Protein AF-A0A9P7BZF4-F1 (afdb_monomer_lite)

Sequence (108 aa):
MRNRSVRALLNRDRRASDAAWTFPPGDARHADDAALRQLQDVRTLHLRSSTPIARSPAQPAQLLEVPVQVRAVTANGTFHFSGWYRVQPSSDGRAWQIQSAHLQPTLD

Secondary structure (DSSP, 8-state):
---HHHHHHHTT-HHHHHTTBSS--SSGGGSTTHHHHT--SEEEEEEEE---EE-SSSSS-S-EEEEEEEEEEETTEEEEEEEEEEEEE-TTSSSEEEEEEEEEEE--

Radius of gyration: 13.88 Å; chains: 1; bounding box: 29×30×38 Å

Structure (mmCIF, N/CA/C/O backbone):
data_AF-A0A9P7BZF4-F1
#
_entry.id   AF-A0A9P7BZF4-F1
#
loop_
_atom_site.group_PDB
_atom_site.id
_atom_site.type_symbol
_atom_site.label_atom_id
_atom_site.label_alt_id
_atom_site.label_comp_id
_atom_site.label_asym_id
_atom_site.label_entity_id
_atom_site.label_seq_id
_atom_site.pdbx_PDB_ins_code
_atom_site.Cartn_x
_atom_site.Cartn_y
_atom_site.Cartn_z
_atom_site.occupancy
_atom_site.B_iso_or_equiv
_atom_site.auth_seq_id
_atom_site.aut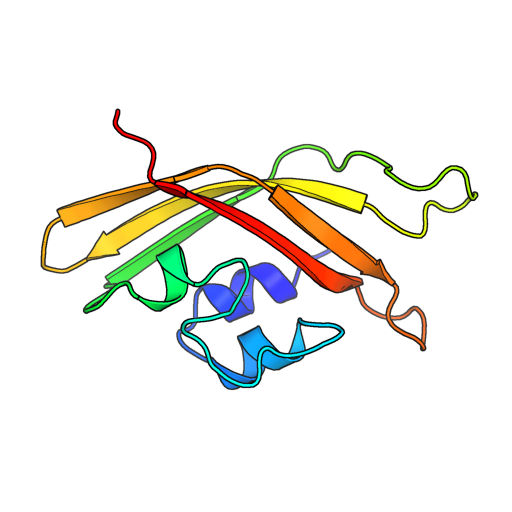h_comp_id
_atom_site.auth_asym_id
_atom_site.auth_atom_id
_atom_site.pdbx_PDB_model_num
ATOM 1 N N . MET A 1 1 ? -4.366 -5.407 -17.061 1.00 36.94 1 MET A N 1
ATOM 2 C CA . MET A 1 1 ? -3.614 -6.287 -16.136 1.00 36.94 1 MET A CA 1
ATOM 3 C C . MET A 1 1 ? -4.259 -6.221 -14.760 1.00 36.94 1 MET A C 1
ATOM 5 O O . MET A 1 1 ? -4.467 -5.132 -14.243 1.00 36.94 1 MET A O 1
ATOM 9 N N . ARG A 1 2 ? -4.693 -7.361 -14.215 1.00 36.22 2 ARG A N 1
ATOM 10 C CA . ARG A 1 2 ? -5.518 -7.432 -12.999 1.00 36.22 2 ARG A CA 1
ATOM 11 C C . ARG A 1 2 ? -4.584 -7.401 -11.781 1.00 36.22 2 ARG A C 1
ATOM 13 O O . ARG A 1 2 ? -3.907 -8.380 -11.495 1.00 36.22 2 ARG A O 1
ATOM 20 N N . ASN A 1 3 ? -4.506 -6.243 -11.133 1.00 42.38 3 ASN A N 1
ATOM 21 C CA . ASN A 1 3 ? -3.600 -5.918 -10.030 1.00 42.38 3 ASN A CA 1
ATOM 22 C C . ASN A 1 3 ? -3.941 -6.770 -8.779 1.00 42.38 3 ASN A C 1
ATOM 24 O O . ASN A 1 3 ? -4.813 -6.410 -7.989 1.00 42.38 3 ASN A O 1
ATOM 28 N N . ARG A 1 4 ? -3.349 -7.970 -8.650 1.00 51.09 4 ARG A N 1
ATOM 29 C CA . ARG A 1 4 ? -3.684 -8.954 -7.594 1.00 51.09 4 ARG A CA 1
ATOM 30 C C . ARG A 1 4 ? -3.130 -8.553 -6.219 1.00 51.09 4 ARG A C 1
ATOM 32 O O . ARG A 1 4 ? -3.730 -8.902 -5.207 1.00 51.09 4 ARG A O 1
ATOM 39 N N . SER A 1 5 ? -2.051 -7.775 -6.193 1.00 50.66 5 SER A N 1
ATOM 40 C CA . SER A 1 5 ? -1.293 -7.420 -4.986 1.00 50.66 5 SER A CA 1
ATOM 41 C C . SER A 1 5 ? -2.060 -6.474 -4.054 1.00 50.66 5 SER A C 1
ATOM 43 O O . SER A 1 5 ? -2.073 -6.663 -2.843 1.00 50.66 5 SER A O 1
ATOM 45 N N . VAL A 1 6 ? -2.814 -5.522 -4.613 1.00 48.94 6 VAL A N 1
ATOM 46 C CA . VAL A 1 6 ? -3.635 -4.576 -3.833 1.00 48.94 6 VAL A CA 1
ATOM 47 C C . VAL A 1 6 ? -4.810 -5.271 -3.132 1.00 48.94 6 VAL A C 1
ATOM 49 O O . VAL A 1 6 ? -5.167 -4.900 -2.020 1.00 48.94 6 VAL A O 1
ATOM 52 N N . ARG A 1 7 ? -5.407 -6.314 -3.732 1.00 42.22 7 ARG A N 1
ATOM 53 C CA . ARG A 1 7 ? -6.493 -7.078 -3.080 1.00 42.22 7 ARG A CA 1
ATOM 54 C C . ARG A 1 7 ? -5.997 -7.962 -1.933 1.00 42.22 7 ARG A C 1
ATOM 56 O O . ARG A 1 7 ? -6.790 -8.259 -1.049 1.00 42.22 7 ARG A O 1
ATOM 63 N N . ALA A 1 8 ? -4.724 -8.362 -1.924 1.00 46.25 8 ALA A N 1
ATOM 64 C CA . ALA A 1 8 ? -4.146 -9.123 -0.814 1.00 46.25 8 ALA A CA 1
ATOM 65 C C . ALA A 1 8 ? -4.000 -8.256 0.452 1.00 46.25 8 ALA A C 1
ATOM 67 O O . ALA A 1 8 ? -4.369 -8.703 1.536 1.00 46.25 8 ALA A O 1
ATOM 68 N N . LEU A 1 9 ? -3.603 -6.985 0.291 1.00 43.91 9 LEU A N 1
ATOM 69 C CA . LEU A 1 9 ? -3.612 -5.968 1.357 1.00 43.91 9 LEU A CA 1
ATOM 70 C C . LEU A 1 9 ? -5.007 -5.782 1.987 1.00 43.91 9 LEU A C 1
ATOM 72 O O . LEU A 1 9 ? -5.123 -5.560 3.189 1.00 43.91 9 LEU A O 1
ATOM 76 N N . LEU A 1 10 ? -6.077 -5.922 1.194 1.00 46.56 10 LEU A N 1
ATOM 77 C CA . LEU A 1 10 ? -7.464 -5.771 1.656 1.00 46.56 10 LEU A CA 1
ATOM 78 C C . LEU A 1 10 ? -7.977 -6.952 2.501 1.00 46.56 10 LEU A C 1
ATOM 80 O O . LEU A 1 10 ? -8.954 -6.790 3.227 1.00 46.56 10 LEU A O 1
ATOM 84 N N . ASN A 1 11 ? -7.337 -8.124 2.439 1.00 43.38 11 ASN A N 1
ATOM 85 C CA . ASN A 1 11 ? -7.888 -9.374 2.979 1.00 43.38 11 ASN A CA 1
ATOM 86 C C . ASN A 1 11 ? -7.322 -9.797 4.348 1.00 43.38 11 ASN A C 1
ATOM 88 O O . ASN A 1 11 ? -7.507 -10.944 4.746 1.00 43.38 11 ASN A O 1
ATOM 92 N N . ARG A 1 12 ? -6.639 -8.900 5.080 1.00 51.44 12 ARG A N 1
ATOM 93 C CA . ARG A 1 12 ? -5.974 -9.193 6.375 1.00 51.44 12 ARG A CA 1
ATOM 94 C C . ARG A 1 12 ? -4.915 -10.308 6.330 1.00 51.44 12 ARG A C 1
ATOM 96 O O . ARG A 1 12 ? -4.363 -10.662 7.372 1.00 51.44 12 ARG A O 1
ATOM 103 N N . ASP A 1 13 ? -4.575 -10.829 5.156 1.00 57.25 13 ASP A N 1
ATOM 104 C CA . ASP A 1 13 ? -3.520 -11.822 5.009 1.00 57.25 13 ASP A CA 1
ATOM 105 C C . ASP A 1 13 ? -2.170 -11.107 4.923 1.00 57.25 13 ASP A C 1
ATOM 107 O O . ASP A 1 13 ? -1.672 -10.765 3.848 1.00 57.25 13 ASP A O 1
ATOM 111 N N . ARG A 1 14 ? -1.589 -10.841 6.098 1.00 58.91 14 ARG A N 1
ATOM 112 C CA . ARG A 1 14 ? -0.272 -10.202 6.204 1.00 58.91 14 ARG A CA 1
ATOM 113 C C . ARG A 1 14 ? 0.799 -10.987 5.455 1.00 58.91 14 ARG A C 1
ATOM 115 O O . ARG A 1 14 ? 1.663 -10.362 4.863 1.00 58.91 14 ARG A O 1
ATOM 122 N N . ARG A 1 15 ? 0.713 -12.324 5.400 1.00 54.75 15 ARG A N 1
ATOM 123 C CA . ARG A 1 15 ? 1.676 -13.141 4.646 1.00 54.75 15 ARG A CA 1
ATOM 124 C C . ARG A 1 15 ? 1.522 -12.928 3.144 1.00 54.75 15 ARG A C 1
ATOM 126 O O . ARG A 1 15 ? 2.527 -12.795 2.456 1.00 54.75 15 ARG A O 1
ATOM 133 N N . ALA A 1 16 ? 0.293 -12.837 2.638 1.00 59.38 16 ALA A N 1
ATOM 134 C CA . ALA A 1 16 ? 0.055 -12.498 1.234 1.00 59.38 16 ALA A CA 1
ATOM 135 C C . ALA A 1 16 ? 0.440 -11.045 0.899 1.00 59.38 16 ALA A C 1
ATOM 137 O O . ALA A 1 16 ? 0.885 -10.771 -0.213 1.00 59.38 16 ALA A O 1
ATOM 138 N N . SER A 1 17 ? 0.294 -10.122 1.856 1.00 62.88 17 SER A N 1
ATOM 139 C CA . SER A 1 17 ? 0.769 -8.741 1.732 1.00 62.88 17 SER A CA 1
ATOM 140 C C . SER A 1 17 ? 2.295 -8.670 1.709 1.00 62.88 17 SER A C 1
ATOM 142 O O . SER A 1 17 ? 2.852 -8.012 0.840 1.00 62.88 17 SER A O 1
ATOM 144 N N . ASP A 1 18 ? 2.979 -9.373 2.613 1.00 64.25 18 ASP A N 1
ATOM 145 C CA . ASP A 1 18 ? 4.444 -9.417 2.690 1.00 64.25 18 ASP A CA 1
ATOM 146 C C . ASP A 1 18 ? 5.050 -10.120 1.471 1.00 64.25 18 ASP A C 1
ATOM 148 O O . ASP A 1 18 ? 6.068 -9.674 0.954 1.00 64.25 18 ASP A O 1
ATOM 152 N N . ALA A 1 19 ? 4.376 -11.139 0.929 1.00 65.19 19 ALA A N 1
ATOM 153 C CA . ALA A 1 19 ? 4.769 -11.799 -0.317 1.00 65.19 19 ALA A CA 1
ATOM 154 C C . ALA A 1 19 ? 4.716 -10.877 -1.550 1.00 65.19 19 ALA A C 1
ATOM 156 O O . ALA A 1 19 ? 5.309 -11.197 -2.581 1.00 65.19 19 ALA A O 1
ATOM 157 N N . ALA A 1 20 ? 4.014 -9.741 -1.469 1.00 72.00 20 ALA A N 1
ATOM 158 C CA . ALA A 1 20 ? 4.037 -8.738 -2.524 1.00 72.00 20 ALA A CA 1
ATOM 159 C C . ALA A 1 20 ? 5.299 -7.864 -2.484 1.00 72.00 20 ALA A C 1
ATOM 161 O O . ALA A 1 20 ? 5.558 -7.182 -3.470 1.00 72.00 20 ALA A O 1
ATOM 162 N N . TRP A 1 21 ? 6.082 -7.863 -1.400 1.00 72.19 21 TRP A N 1
ATOM 163 C CA . TRP A 1 21 ? 7.315 -7.080 -1.297 1.00 72.19 21 TRP A CA 1
ATOM 164 C C . TRP A 1 21 ? 8.495 -7.820 -1.928 1.00 72.19 21 TRP A C 1
ATOM 166 O O . TRP A 1 21 ? 8.634 -9.033 -1.796 1.00 72.19 21 TRP A O 1
ATOM 176 N N . THR A 1 22 ? 9.375 -7.071 -2.590 1.00 75.50 22 THR A N 1
ATOM 177 C CA . THR A 1 22 ? 10.687 -7.565 -3.039 1.00 75.50 22 THR A CA 1
ATOM 178 C C . THR A 1 22 ? 11.535 -7.916 -1.820 1.00 75.50 22 THR A C 1
ATOM 180 O O . THR A 1 22 ? 12.153 -8.975 -1.768 1.00 75.50 22 THR A O 1
ATOM 183 N N . PHE A 1 23 ? 11.524 -7.026 -0.826 1.00 73.88 23 PHE A N 1
ATOM 184 C CA . PHE A 1 23 ? 12.167 -7.208 0.465 1.00 73.88 23 PHE A CA 1
ATOM 185 C C . PHE A 1 23 ? 11.086 -7.086 1.537 1.00 73.88 23 PHE A C 1
ATOM 187 O O . PHE A 1 23 ? 10.709 -5.965 1.888 1.00 73.88 23 PHE A O 1
ATOM 194 N N . PRO A 1 24 ? 10.508 -8.206 2.003 1.00 68.19 24 PRO A N 1
ATOM 195 C CA . PRO A 1 24 ? 9.495 -8.150 3.041 1.00 68.19 24 PRO A CA 1
ATOM 196 C C . PRO A 1 24 ? 10.095 -7.525 4.309 1.00 68.19 24 PRO A C 1
ATOM 198 O O . PRO A 1 24 ? 11.194 -7.910 4.719 1.00 68.19 24 PRO A O 1
ATOM 201 N N . PRO A 1 25 ? 9.405 -6.560 4.936 1.00 66.38 25 PRO A N 1
ATOM 202 C CA . PRO A 1 25 ? 9.902 -5.926 6.146 1.00 66.38 25 PRO A CA 1
ATOM 203 C C . PRO A 1 25 ? 9.975 -6.960 7.276 1.00 66.38 25 PRO A C 1
ATOM 205 O O . PRO A 1 25 ? 8.975 -7.592 7.612 1.00 66.38 25 PRO A O 1
ATOM 208 N N . GLY A 1 26 ? 11.160 -7.131 7.875 1.00 64.62 26 GLY A N 1
ATOM 209 C CA . GLY A 1 26 ? 11.365 -8.066 8.992 1.00 64.62 26 GLY A CA 1
ATOM 210 C C . GLY A 1 26 ? 10.583 -7.686 10.258 1.00 64.62 26 GLY A C 1
ATOM 211 O O . GLY A 1 26 ? 10.209 -8.559 11.036 1.00 64.62 26 GLY A O 1
ATOM 212 N N . ASP A 1 27 ? 10.285 -6.393 10.430 1.00 73.12 27 ASP A N 1
ATOM 213 C CA . ASP A 1 27 ? 9.361 -5.861 11.433 1.00 73.12 27 ASP A CA 1
ATOM 214 C C . ASP A 1 27 ? 8.318 -4.968 10.748 1.00 73.12 27 ASP A C 1
ATOM 216 O O . ASP A 1 27 ? 8.650 -3.981 10.090 1.00 73.12 27 ASP A O 1
ATOM 220 N N . ALA A 1 28 ? 7.039 -5.287 10.949 1.00 67.38 28 ALA A N 1
ATOM 221 C CA . ALA A 1 28 ? 5.907 -4.538 10.413 1.00 67.38 28 ALA A CA 1
ATOM 222 C C . ALA A 1 28 ? 5.875 -3.062 10.857 1.00 67.38 28 ALA A C 1
ATOM 224 O O . ALA A 1 28 ? 5.264 -2.245 10.170 1.00 67.38 28 ALA A O 1
ATOM 225 N N . ARG A 1 29 ? 6.515 -2.709 11.982 1.00 65.75 29 ARG A N 1
ATOM 226 C CA . ARG A 1 29 ? 6.627 -1.318 12.456 1.00 65.75 29 ARG A CA 1
ATOM 227 C C . ARG A 1 29 ? 7.599 -0.475 11.638 1.00 65.75 29 ARG A C 1
ATOM 229 O O . ARG A 1 29 ? 7.457 0.741 11.622 1.00 65.75 29 ARG A O 1
ATOM 236 N N . HIS A 1 30 ? 8.553 -1.123 10.977 1.00 70.88 30 HIS A N 1
ATOM 237 C CA . HIS A 1 30 ? 9.576 -0.483 10.152 1.00 70.88 30 HIS A CA 1
ATOM 238 C C . HIS A 1 30 ? 9.279 -0.612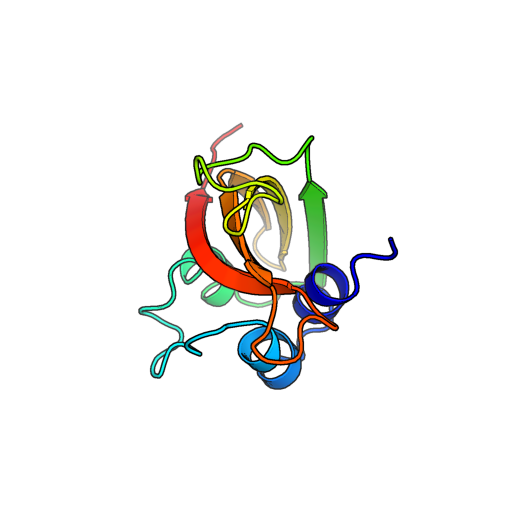 8.653 1.00 70.88 30 HIS A C 1
ATOM 240 O O . HIS A 1 30 ? 10.102 -0.232 7.828 1.00 70.88 30 HIS A O 1
ATOM 246 N N . ALA A 1 31 ? 8.118 -1.164 8.293 1.00 78.00 31 ALA A N 1
ATOM 247 C CA . ALA A 1 31 ? 7.667 -1.197 6.914 1.00 78.00 31 ALA A CA 1
ATOM 248 C C . ALA A 1 31 ? 7.381 0.221 6.405 1.00 78.00 31 ALA A C 1
ATOM 250 O O . ALA A 1 31 ? 6.842 1.055 7.130 1.00 78.00 31 ALA A O 1
ATOM 251 N N . ASP A 1 32 ? 7.635 0.465 5.126 1.00 79.94 32 ASP A N 1
ATOM 252 C CA . ASP A 1 32 ? 7.328 1.748 4.488 1.00 79.94 32 ASP A CA 1
ATOM 253 C C . ASP A 1 32 ? 5.820 2.099 4.509 1.00 79.94 32 ASP A C 1
ATOM 255 O O . ASP A 1 32 ? 5.434 3.263 4.405 1.00 79.94 32 ASP A O 1
ATOM 259 N N . ASP A 1 33 ? 4.948 1.097 4.667 1.00 76.56 33 ASP A N 1
ATOM 260 C CA . ASP A 1 33 ? 3.503 1.240 4.873 1.00 76.56 33 ASP A CA 1
ATOM 261 C C . ASP A 1 33 ? 3.067 0.975 6.328 1.00 76.56 33 ASP A C 1
ATOM 263 O O . ASP A 1 33 ? 1.898 0.672 6.592 1.00 76.56 33 ASP A O 1
ATOM 267 N N . ALA A 1 34 ? 3.983 1.115 7.296 1.00 79.19 34 ALA A N 1
ATOM 268 C CA . ALA A 1 34 ? 3.729 0.850 8.713 1.00 79.19 34 ALA A CA 1
ATOM 269 C C . ALA A 1 34 ? 2.505 1.600 9.256 1.00 79.19 34 ALA A C 1
ATOM 271 O O . ALA A 1 34 ? 1.771 1.045 10.070 1.00 79.19 34 ALA A O 1
ATOM 272 N N . ALA A 1 35 ? 2.232 2.816 8.773 1.00 80.12 35 ALA A N 1
ATOM 273 C CA . ALA A 1 35 ? 1.066 3.598 9.181 1.00 80.12 35 ALA A CA 1
ATOM 274 C C . ALA A 1 35 ? -0.265 2.863 8.919 1.00 80.12 35 ALA A C 1
ATOM 276 O O . ALA A 1 35 ? -1.169 2.907 9.752 1.00 80.12 35 ALA A O 1
ATOM 277 N N . LEU A 1 36 ? -0.371 2.118 7.810 1.00 81.06 36 LEU A N 1
ATOM 278 C CA . LEU A 1 36 ? -1.521 1.247 7.555 1.00 81.06 36 LEU A CA 1
ATOM 279 C C . LEU A 1 36 ? -1.485 -0.010 8.424 1.00 81.06 36 LEU A C 1
ATOM 281 O O . LEU A 1 36 ? -2.521 -0.444 8.923 1.00 81.06 36 LEU A O 1
ATOM 285 N N . ARG A 1 37 ? -0.300 -0.601 8.618 1.00 80.44 37 ARG A N 1
ATOM 286 C CA . ARG A 1 37 ? -0.127 -1.837 9.402 1.00 80.44 37 ARG A CA 1
ATOM 287 C C . ARG A 1 37 ? -0.421 -1.654 10.891 1.00 80.44 37 ARG A C 1
ATOM 289 O O . ARG A 1 37 ? -0.765 -2.625 11.561 1.00 80.44 37 ARG A O 1
ATOM 296 N N . GLN A 1 38 ? -0.281 -0.435 11.404 1.00 82.19 38 GLN A N 1
ATOM 297 C CA . GLN A 1 38 ? -0.576 -0.073 12.790 1.00 82.19 38 GLN A CA 1
ATOM 298 C C . GLN A 1 38 ? -2.075 0.114 13.061 1.00 82.19 38 GLN A C 1
ATOM 300 O O . GLN A 1 38 ? -2.474 0.164 14.226 1.00 82.19 38 GLN A O 1
ATOM 305 N N . LEU A 1 39 ? -2.915 0.189 12.021 1.00 81.50 39 LEU A N 1
ATOM 306 C CA . LEU A 1 39 ? -4.359 0.292 12.199 1.00 81.50 39 LEU A CA 1
ATOM 307 C C . LEU A 1 39 ? -4.917 -0.969 12.862 1.00 81.50 39 LEU A C 1
ATOM 309 O O . LEU A 1 39 ? -4.740 -2.092 12.384 1.00 81.50 39 LEU A O 1
ATOM 313 N N . GLN A 1 40 ? -5.650 -0.762 13.948 1.00 81.38 40 GLN A N 1
ATOM 314 C CA . GLN A 1 40 ? -6.370 -1.811 14.660 1.00 81.38 40 GLN A CA 1
ATOM 315 C C . GLN A 1 40 ? -7.840 -1.813 14.242 1.00 81.38 40 GLN A C 1
ATOM 317 O O . GLN A 1 40 ? -8.364 -0.810 13.754 1.00 81.38 40 GLN A O 1
ATOM 322 N N . ASP A 1 41 ? -8.499 -2.961 14.390 1.00 82.81 41 ASP A N 1
ATOM 323 C CA . ASP A 1 41 ? -9.938 -3.119 14.145 1.00 82.81 41 ASP A CA 1
ATOM 324 C C . ASP A 1 41 ? -10.422 -2.628 12.774 1.00 82.81 41 ASP A C 1
ATOM 326 O O . ASP A 1 41 ? -11.553 -2.162 12.628 1.00 82.81 41 ASP A O 1
ATOM 330 N N . VAL A 1 42 ? -9.575 -2.750 11.744 1.00 81.88 42 VAL A N 1
ATOM 331 C CA . VAL A 1 42 ? -9.930 -2.406 10.362 1.00 81.88 42 VAL A CA 1
ATOM 332 C C . VAL A 1 42 ? -11.068 -3.308 9.902 1.00 81.88 42 VAL A C 1
ATOM 334 O O . VAL A 1 42 ? -10.900 -4.526 9.793 1.00 81.88 42 VAL A O 1
ATOM 337 N N . ARG A 1 43 ? -12.226 -2.704 9.645 1.00 85.00 43 ARG A N 1
ATOM 338 C CA . ARG A 1 43 ? -13.432 -3.364 9.130 1.00 85.00 43 ARG A CA 1
ATOM 339 C C . ARG A 1 43 ? -13.434 -3.361 7.610 1.00 85.00 43 ARG A C 1
ATOM 341 O O . ARG A 1 43 ? -13.699 -4.385 6.992 1.00 85.00 43 ARG A O 1
ATOM 348 N N . THR A 1 44 ? -13.077 -2.217 7.033 1.00 81.88 44 THR A N 1
ATOM 349 C CA . THR A 1 44 ? -13.026 -2.022 5.586 1.00 81.88 44 THR A CA 1
ATOM 350 C C . THR A 1 44 ? -11.775 -1.244 5.233 1.00 81.88 44 THR A C 1
ATOM 352 O O . THR A 1 44 ? -11.493 -0.213 5.838 1.00 81.88 44 THR A O 1
ATOM 355 N N . LEU A 1 45 ? -11.053 -1.708 4.221 1.00 81.50 45 LEU A N 1
ATOM 356 C CA . LEU A 1 45 ? -9.950 -0.982 3.609 1.00 81.50 45 LEU A CA 1
ATOM 357 C C . LEU A 1 45 ? -10.318 -0.741 2.141 1.00 81.50 45 LEU A C 1
ATOM 359 O O . LEU A 1 45 ? -10.901 -1.606 1.490 1.00 81.50 45 LEU A O 1
ATOM 363 N N . HIS A 1 46 ? -10.035 0.444 1.620 1.00 85.00 46 HIS A N 1
ATOM 364 C CA . HIS A 1 46 ? -10.257 0.772 0.220 1.00 85.00 46 HIS A CA 1
ATOM 365 C C . HIS A 1 46 ? -9.030 1.486 -0.322 1.00 85.00 46 HIS A C 1
ATOM 367 O O . HIS A 1 46 ? -8.648 2.528 0.203 1.00 85.00 46 HIS A O 1
ATOM 373 N N . LEU A 1 47 ? -8.426 0.930 -1.372 1.00 82.56 47 LEU A N 1
ATOM 374 C CA . LEU A 1 47 ? -7.270 1.510 -2.044 1.00 82.56 47 LEU A CA 1
ATOM 375 C C . LEU A 1 47 ? -7.679 1.971 -3.440 1.00 82.56 47 LEU A C 1
ATOM 377 O O . LEU A 1 47 ? -8.159 1.178 -4.251 1.00 82.56 47 LEU A O 1
ATOM 381 N N . ARG A 1 48 ? -7.454 3.250 -3.729 1.00 85.06 48 ARG A N 1
ATOM 382 C CA . ARG A 1 48 ? -7.531 3.821 -5.075 1.00 85.06 48 ARG A CA 1
ATOM 383 C C . ARG A 1 48 ? -6.115 4.064 -5.561 1.00 85.06 48 ARG A C 1
ATOM 385 O O . ARG A 1 48 ? -5.299 4.597 -4.818 1.00 85.06 48 ARG A O 1
ATOM 392 N N . SER A 1 49 ? -5.835 3.665 -6.793 1.00 81.69 49 SER A N 1
ATOM 393 C CA . SER A 1 49 ? -4.566 3.951 -7.463 1.00 81.69 49 SER A CA 1
ATOM 394 C C . SER A 1 49 ? -4.811 4.863 -8.655 1.00 81.69 49 SER A C 1
ATOM 396 O O . SER A 1 49 ? -5.864 4.782 -9.294 1.00 81.69 49 SER A O 1
ATOM 398 N N . SER A 1 50 ? -3.837 5.721 -8.929 1.00 85.31 50 SER A N 1
ATOM 399 C CA . SER A 1 50 ? -3.806 6.592 -10.103 1.00 85.31 50 SER A CA 1
ATOM 400 C C . SER A 1 50 ? -2.841 6.040 -11.157 1.00 85.31 50 SER A C 1
ATOM 402 O O . SER A 1 50 ? -2.237 4.979 -10.977 1.00 85.31 50 SER A O 1
ATOM 404 N N . THR A 1 51 ? -2.703 6.754 -12.275 1.00 84.06 51 THR A N 1
ATOM 405 C CA . THR A 1 51 ? -1.789 6.392 -13.364 1.00 84.06 51 THR A CA 1
ATOM 406 C C . THR A 1 51 ? -0.356 6.188 -12.846 1.00 84.06 51 THR A C 1
ATOM 408 O O . THR A 1 51 ? 0.180 7.094 -12.206 1.00 84.06 51 THR A O 1
ATOM 411 N N . PRO A 1 52 ? 0.278 5.030 -13.118 1.00 85.50 52 PRO A N 1
ATOM 412 C CA . PRO A 1 52 ? 1.672 4.788 -12.757 1.00 85.50 52 PRO A CA 1
ATOM 413 C C . PRO A 1 52 ? 2.636 5.750 -13.456 1.00 85.50 52 PRO A C 1
ATOM 415 O O . PRO A 1 52 ? 2.475 6.057 -14.637 1.00 85.50 52 PRO A O 1
ATOM 418 N N . ILE A 1 53 ? 3.674 6.166 -12.737 1.00 88.88 53 ILE A N 1
ATOM 419 C CA . ILE A 1 53 ? 4.727 7.072 -13.195 1.00 88.88 53 ILE A CA 1
ATOM 420 C C . ILE A 1 53 ? 6.030 6.278 -13.302 1.00 88.88 53 ILE A C 1
ATOM 422 O O . ILE A 1 53 ? 6.475 5.671 -12.328 1.00 88.88 53 ILE A O 1
ATOM 426 N N . ALA A 1 54 ? 6.674 6.283 -14.468 1.00 88.56 54 ALA A N 1
ATOM 427 C CA . ALA A 1 54 ? 7.983 5.656 -14.627 1.00 88.56 54 ALA A CA 1
ATOM 428 C C . ALA A 1 54 ? 9.055 6.433 -13.844 1.00 88.56 54 ALA A C 1
ATOM 430 O O . ALA A 1 54 ? 9.214 7.639 -14.022 1.00 88.56 54 ALA A O 1
ATOM 431 N N . ARG A 1 55 ? 9.798 5.739 -12.974 1.00 87.56 55 ARG A N 1
ATOM 432 C CA . ARG A 1 55 ? 10.926 6.301 -12.201 1.00 87.56 55 ARG A CA 1
ATOM 433 C C . ARG A 1 55 ? 12.285 5.785 -12.668 1.00 87.56 55 ARG A C 1
ATOM 435 O O . ARG A 1 55 ? 13.304 6.183 -12.115 1.00 87.56 55 ARG A O 1
ATOM 442 N N . SER A 1 56 ? 12.300 4.899 -13.664 1.00 81.69 56 SER A N 1
ATOM 443 C CA . SER A 1 56 ? 13.513 4.391 -14.303 1.00 81.69 56 SER A CA 1
ATOM 444 C C . SER A 1 56 ? 13.589 4.874 -15.756 1.00 81.69 56 SER A C 1
ATOM 446 O O . SER A 1 56 ? 12.561 4.855 -16.436 1.00 81.69 56 SER A O 1
ATOM 448 N N . PRO A 1 57 ? 14.778 5.274 -16.247 1.00 73.00 57 PRO A N 1
ATOM 449 C CA . PRO A 1 57 ? 14.980 5.661 -17.642 1.00 73.00 57 PRO A CA 1
ATOM 450 C C . PRO A 1 57 ? 15.029 4.464 -18.612 1.00 73.00 57 PRO A C 1
ATOM 452 O O . PRO A 1 57 ? 15.011 4.667 -19.824 1.00 73.00 57 PRO A O 1
ATOM 455 N N . ALA A 1 58 ? 15.100 3.223 -18.111 1.00 73.75 58 ALA A N 1
ATOM 456 C CA . ALA A 1 58 ? 15.124 2.016 -18.940 1.00 73.75 58 ALA A CA 1
ATOM 457 C C . ALA A 1 58 ? 13.780 1.772 -19.658 1.00 73.75 58 ALA A C 1
ATOM 459 O O . ALA A 1 58 ? 12.719 2.105 -19.129 1.00 73.75 58 ALA A O 1
ATOM 460 N N . GLN A 1 59 ? 13.817 1.142 -20.839 1.00 63.81 59 GLN A N 1
ATOM 461 C CA . GLN A 1 59 ? 12.626 0.689 -21.568 1.00 63.81 59 GLN A CA 1
ATOM 462 C C . GLN A 1 59 ? 12.643 -0.843 -21.730 1.00 63.81 59 GLN A C 1
ATOM 464 O O . GLN A 1 59 ? 13.576 -1.366 -22.340 1.00 63.81 59 GLN A O 1
ATOM 469 N N . PRO A 1 60 ? 11.631 -1.569 -21.208 1.00 64.50 60 PRO A N 1
ATOM 470 C CA . PRO A 1 60 ? 10.506 -1.064 -20.414 1.00 64.50 60 PRO A CA 1
ATOM 471 C C . PRO A 1 60 ? 10.943 -0.549 -19.031 1.00 64.50 60 PRO A C 1
ATOM 473 O O . PRO A 1 60 ? 11.947 -0.997 -18.476 1.00 64.50 60 PRO A O 1
ATOM 476 N N . ALA A 1 61 ? 10.168 0.389 -18.471 1.00 72.00 61 ALA A N 1
ATOM 477 C CA . ALA A 1 61 ? 10.438 0.956 -17.154 1.00 72.00 61 ALA A CA 1
ATOM 478 C C . ALA A 1 61 ? 10.428 -0.147 -16.091 1.00 72.00 61 ALA A C 1
ATOM 480 O O . ALA A 1 61 ? 9.407 -0.790 -15.851 1.00 72.00 61 ALA A O 1
ATOM 481 N N . GLN A 1 62 ? 11.573 -0.347 -15.443 1.00 83.38 62 GLN A N 1
ATOM 482 C CA . GLN A 1 62 ? 11.738 -1.383 -14.420 1.00 83.38 62 GLN A CA 1
ATOM 483 C C . GLN A 1 62 ? 11.279 -0.928 -13.032 1.00 83.38 62 GLN A C 1
ATOM 485 O O . GLN A 1 62 ? 11.167 -1.742 -12.127 1.00 83.38 62 GLN A O 1
ATOM 490 N N . LEU A 1 63 ? 11.001 0.366 -12.860 1.00 89.19 63 LEU A N 1
ATOM 491 C CA . LEU A 1 63 ? 10.519 0.932 -11.608 1.00 89.19 63 LEU A CA 1
ATOM 492 C C . LEU A 1 63 ? 9.371 1.892 -11.901 1.00 89.19 63 LEU A C 1
ATOM 494 O O . LEU A 1 63 ? 9.552 2.897 -12.597 1.00 89.19 63 LEU A O 1
ATOM 498 N N . LEU A 1 64 ? 8.201 1.576 -11.359 1.00 88.12 64 LEU A N 1
ATOM 499 C CA . LEU A 1 64 ? 7.001 2.395 -11.451 1.00 88.12 64 LEU A CA 1
ATOM 500 C C . LEU A 1 64 ? 6.628 2.897 -10.064 1.00 88.12 64 LEU A C 1
ATOM 502 O O . LEU A 1 64 ? 6.576 2.123 -9.115 1.00 88.12 64 LEU A O 1
ATOM 506 N N . GLU A 1 65 ? 6.323 4.178 -9.953 1.00 90.38 65 GLU A N 1
ATOM 507 C CA . GLU A 1 65 ? 5.691 4.769 -8.781 1.00 90.38 65 GLU A CA 1
ATOM 508 C C . GLU A 1 65 ? 4.196 4.881 -9.053 1.00 90.38 65 GLU A C 1
ATOM 510 O O . GLU A 1 65 ? 3.770 5.479 -10.037 1.00 90.38 65 GLU A O 1
ATOM 515 N N . VAL A 1 66 ? 3.393 4.255 -8.206 1.00 88.50 66 VAL A N 1
ATOM 516 C CA . VAL A 1 66 ? 1.939 4.217 -8.319 1.00 88.50 66 VAL A CA 1
ATOM 517 C C . VAL A 1 66 ? 1.377 5.079 -7.197 1.00 88.50 66 VAL A C 1
ATOM 519 O O . VAL A 1 66 ? 1.412 4.643 -6.043 1.00 88.50 66 VAL A O 1
ATOM 522 N N . PRO A 1 67 ? 0.866 6.286 -7.493 1.00 90.56 67 PRO A N 1
ATOM 523 C CA . PRO A 1 67 ? 0.203 7.102 -6.489 1.00 90.56 67 PRO A CA 1
ATOM 524 C C . PRO A 1 67 ? -1.059 6.400 -5.994 1.00 90.56 67 PRO A C 1
ATOM 526 O O . PRO A 1 67 ? -1.833 5.854 -6.791 1.00 90.56 67 PRO A O 1
ATOM 529 N N . VAL A 1 68 ? -1.271 6.419 -4.682 1.00 87.62 68 VAL A N 1
ATOM 530 C CA . VAL A 1 68 ? -2.403 5.765 -4.033 1.00 87.62 68 VAL A CA 1
ATOM 531 C C . VAL A 1 68 ? -3.067 6.658 -2.997 1.00 87.62 68 VAL A C 1
ATOM 533 O O . VAL A 1 68 ? -2.441 7.493 -2.346 1.00 87.62 68 VAL A O 1
ATOM 536 N N . GLN A 1 69 ? -4.361 6.424 -2.827 1.00 90.50 69 GLN A N 1
ATOM 537 C CA . GLN A 1 69 ? -5.165 6.935 -1.729 1.00 90.50 69 GLN A CA 1
ATOM 538 C C . GLN A 1 69 ? -5.808 5.746 -1.032 1.00 90.50 69 GLN A C 1
ATOM 540 O O . GLN A 1 69 ? -6.408 4.885 -1.683 1.00 90.50 69 GLN A O 1
ATOM 545 N N . VAL A 1 70 ? -5.690 5.692 0.287 1.00 88.62 70 VAL A N 1
ATOM 546 C CA . VAL A 1 70 ? -6.228 4.609 1.100 1.00 88.62 70 VAL A CA 1
ATOM 547 C C . VAL A 1 70 ? -7.212 5.174 2.103 1.00 88.62 70 VAL A C 1
ATOM 549 O O . VAL A 1 70 ? -6.924 6.133 2.808 1.00 88.62 70 VAL A O 1
ATOM 552 N N . ARG A 1 71 ? -8.382 4.549 2.176 1.00 91.69 71 ARG A N 1
ATOM 553 C CA . ARG A 1 71 ? -9.404 4.826 3.178 1.00 91.69 71 ARG A CA 1
ATOM 554 C C . ARG A 1 71 ? -9.607 3.582 4.024 1.00 91.69 71 ARG A C 1
ATOM 556 O O . ARG A 1 71 ? -9.974 2.533 3.495 1.00 91.69 71 ARG A O 1
ATOM 563 N N . ALA A 1 72 ? -9.394 3.704 5.324 1.00 89.06 72 ALA A N 1
ATOM 564 C CA . ALA A 1 72 ? -9.590 2.636 6.287 1.00 89.06 72 ALA A CA 1
ATOM 565 C C . ALA A 1 72 ? -10.724 3.000 7.245 1.00 89.06 72 ALA A C 1
ATOM 567 O O . ALA A 1 72 ? -10.678 4.030 7.907 1.00 89.06 72 ALA A O 1
ATOM 568 N N . VAL A 1 73 ? -11.740 2.148 7.334 1.00 89.06 73 VAL A N 1
ATOM 569 C CA . VAL A 1 73 ? -12.803 2.247 8.338 1.00 89.06 73 VAL A CA 1
ATOM 570 C C . VAL A 1 73 ? -12.467 1.278 9.461 1.00 89.06 73 VAL A C 1
ATOM 572 O O . VAL A 1 73 ? -12.380 0.069 9.228 1.00 89.06 73 VAL A O 1
ATOM 575 N N . THR A 1 74 ? -12.286 1.797 10.671 1.00 87.00 74 THR A N 1
ATOM 576 C CA . THR A 1 74 ? -12.018 1.019 11.885 1.00 87.00 74 THR A CA 1
ATOM 577 C C . THR A 1 74 ? -13.160 1.168 12.889 1.00 87.00 74 THR A C 1
ATOM 579 O O . THR A 1 74 ? -14.115 1.912 12.658 1.00 87.00 74 THR A O 1
ATOM 582 N N . ALA A 1 75 ? -13.085 0.457 14.016 1.00 87.50 75 ALA A N 1
ATOM 583 C CA . ALA A 1 75 ? -13.999 0.685 15.136 1.00 87.50 75 ALA A CA 1
ATOM 584 C C . ALA A 1 75 ? -13.883 2.104 15.729 1.00 87.50 75 ALA A C 1
ATOM 586 O O . ALA A 1 75 ? -14.862 2.611 16.268 1.00 87.50 75 ALA A O 1
ATOM 587 N N . ASN A 1 76 ? -12.718 2.744 15.577 1.00 86.25 76 ASN A N 1
ATOM 588 C CA . ASN A 1 76 ? -12.386 4.030 16.192 1.00 86.25 76 ASN A CA 1
ATOM 589 C C . ASN A 1 76 ? -12.577 5.227 15.247 1.00 86.25 76 ASN A C 1
ATOM 591 O O . ASN A 1 76 ? -12.377 6.364 15.661 1.00 86.25 76 ASN A O 1
ATOM 595 N N . GLY A 1 77 ? -12.937 4.996 13.981 1.00 90.31 77 GLY A N 1
ATOM 596 C CA . GLY A 1 77 ? -13.173 6.064 13.012 1.00 90.31 77 GLY A CA 1
ATOM 597 C C . GLY A 1 77 ? -12.766 5.704 11.588 1.00 90.31 77 GLY A C 1
ATOM 598 O O . GLY A 1 77 ? -12.438 4.560 11.272 1.00 90.31 77 GLY A O 1
ATOM 599 N N . THR A 1 78 ? -12.808 6.702 10.708 1.00 91.88 78 THR A N 1
ATOM 600 C CA . THR A 1 78 ? -12.290 6.584 9.340 1.00 91.88 78 THR A CA 1
ATOM 601 C C . THR A 1 78 ? -10.954 7.306 9.244 1.00 91.88 78 THR A C 1
ATOM 603 O O . THR A 1 78 ? -10.859 8.470 9.614 1.00 91.88 78 THR A O 1
ATOM 606 N N . PHE A 1 79 ? -9.948 6.620 8.712 1.00 90.38 79 PHE A N 1
ATOM 607 C CA . PHE A 1 79 ? -8.610 7.146 8.482 1.00 90.38 79 PHE A CA 1
ATOM 608 C C . PHE A 1 79 ? -8.336 7.213 6.983 1.00 90.38 79 PHE A C 1
ATOM 610 O O . PHE A 1 79 ? -8.653 6.274 6.244 1.00 90.38 79 PHE A O 1
ATOM 617 N N . HIS A 1 80 ? -7.727 8.310 6.547 1.00 92.62 80 HIS A N 1
ATOM 618 C CA . HIS A 1 80 ? -7.299 8.508 5.171 1.00 92.62 80 HIS A CA 1
ATOM 619 C C . HIS A 1 80 ? -5.779 8.574 5.109 1.00 92.62 80 HIS A C 1
ATOM 621 O O . HIS A 1 80 ? -5.131 9.129 5.995 1.00 92.62 80 HIS A O 1
ATOM 627 N N . PHE A 1 81 ? -5.224 7.984 4.059 1.00 90.81 81 PHE A N 1
ATOM 628 C CA . PHE A 1 81 ? -3.804 8.008 3.768 1.00 90.81 81 PHE A CA 1
ATOM 629 C C . PHE A 1 81 ? -3.604 8.330 2.299 1.00 90.81 81 PHE A C 1
ATOM 631 O O . PHE A 1 81 ? -4.367 7.876 1.441 1.00 90.81 81 PHE A O 1
ATOM 638 N N . SER A 1 82 ? -2.536 9.051 1.998 1.00 91.56 82 SER A N 1
ATOM 639 C CA . SER A 1 82 ? -2.095 9.271 0.628 1.00 91.56 82 SER A CA 1
ATOM 640 C C . SER A 1 82 ? -0.599 9.033 0.502 1.00 91.56 82 SER A C 1
ATOM 642 O O . SER A 1 82 ? 0.143 9.064 1.487 1.00 91.56 82 SER A O 1
ATOM 644 N N . GLY A 1 83 ? -0.168 8.751 -0.721 1.00 92.31 83 GLY A N 1
ATOM 645 C CA . GLY A 1 83 ? 1.238 8.585 -1.039 1.00 92.31 83 GLY A CA 1
ATOM 646 C C . GLY A 1 83 ? 1.423 7.711 -2.266 1.00 92.31 83 GLY A C 1
ATOM 647 O O . GLY A 1 83 ? 0.695 7.862 -3.248 1.00 92.31 83 GLY A O 1
ATOM 648 N N . TRP A 1 84 ? 2.397 6.811 -2.237 1.00 91.38 84 TRP A N 1
ATOM 649 C CA . TRP A 1 84 ? 2.756 5.997 -3.390 1.00 91.38 84 TRP A CA 1
ATOM 650 C C . TRP A 1 84 ? 3.303 4.626 -2.998 1.00 91.38 84 TRP A C 1
ATOM 652 O O . TRP A 1 84 ? 3.871 4.436 -1.926 1.00 91.38 84 TRP A O 1
ATOM 662 N N . TYR A 1 85 ? 3.172 3.675 -3.918 1.00 89.25 85 TYR A N 1
ATOM 663 C CA . TYR A 1 85 ? 3.915 2.418 -3.906 1.00 89.25 85 TYR A CA 1
ATOM 664 C C . TYR A 1 85 ? 4.867 2.390 -5.092 1.00 89.25 85 TYR A C 1
ATOM 666 O O . TYR A 1 85 ? 4.454 2.621 -6.228 1.00 89.25 85 TYR A O 1
ATOM 674 N N . ARG A 1 86 ? 6.135 2.075 -4.847 1.00 90.38 86 ARG A N 1
ATOM 675 C CA . ARG A 1 86 ? 7.095 1.776 -5.904 1.00 90.38 86 ARG A CA 1
ATOM 676 C C . ARG A 1 86 ? 7.116 0.290 -6.147 1.00 90.38 86 ARG A C 1
ATOM 678 O O . ARG A 1 86 ? 7.316 -0.498 -5.226 1.00 90.38 86 ARG A O 1
ATOM 685 N N . VAL A 1 87 ? 6.915 -0.080 -7.399 1.00 87.31 87 VAL A N 1
ATOM 686 C CA . VAL A 1 87 ? 6.874 -1.465 -7.836 1.00 87.31 87 VAL A CA 1
ATOM 687 C C . VAL A 1 87 ? 7.884 -1.706 -8.942 1.00 87.31 87 VAL A C 1
ATOM 689 O O . VAL A 1 87 ? 8.115 -0.846 -9.792 1.00 87.31 87 VAL A O 1
ATOM 692 N N . GLN A 1 88 ? 8.453 -2.901 -8.936 1.00 86.25 88 GLN A N 1
ATOM 693 C CA . GLN A 1 88 ? 9.337 -3.404 -9.978 1.00 86.25 88 GLN A CA 1
ATOM 694 C C . GLN A 1 88 ? 8.877 -4.794 -10.432 1.00 86.25 88 GLN A C 1
ATOM 696 O O . GLN A 1 88 ? 8.176 -5.471 -9.672 1.00 86.25 88 GLN A O 1
ATOM 701 N N . PRO A 1 89 ? 9.226 -5.240 -11.648 1.00 83.81 89 PRO A N 1
ATOM 702 C CA . PRO A 1 89 ? 8.994 -6.618 -12.054 1.00 83.81 89 PRO A CA 1
ATOM 703 C C . PRO A 1 89 ? 9.681 -7.587 -11.087 1.00 83.81 89 PRO A C 1
ATOM 705 O O . PRO A 1 89 ? 10.779 -7.314 -10.600 1.00 83.81 89 PRO A O 1
ATOM 708 N N . SER A 1 90 ? 9.049 -8.727 -10.824 1.00 81.69 90 SER A N 1
ATOM 709 C CA . SER A 1 90 ? 9.696 -9.842 -10.137 1.00 81.69 90 SER A CA 1
ATOM 710 C C . SER A 1 90 ? 10.878 -10.374 -10.944 1.00 81.69 90 SER A C 1
ATOM 712 O O . SER A 1 90 ? 10.972 -10.154 -12.153 1.00 81.69 90 SER A O 1
ATOM 714 N N . SER A 1 91 ? 11.769 -11.124 -10.293 1.00 78.56 91 SER A N 1
ATOM 715 C CA . SER A 1 91 ? 12.936 -11.735 -10.950 1.00 78.56 91 SER A CA 1
ATOM 716 C C . SER A 1 91 ? 12.570 -12.652 -12.125 1.00 78.56 91 SER A C 1
ATOM 718 O O . SER A 1 91 ? 13.345 -12.773 -13.068 1.00 78.56 91 SER A O 1
ATOM 720 N N . ASP A 1 92 ? 11.382 -13.264 -12.100 1.00 79.19 92 ASP A N 1
ATOM 721 C CA . ASP A 1 92 ? 10.833 -14.072 -13.195 1.00 79.19 92 ASP A CA 1
ATOM 722 C C . AS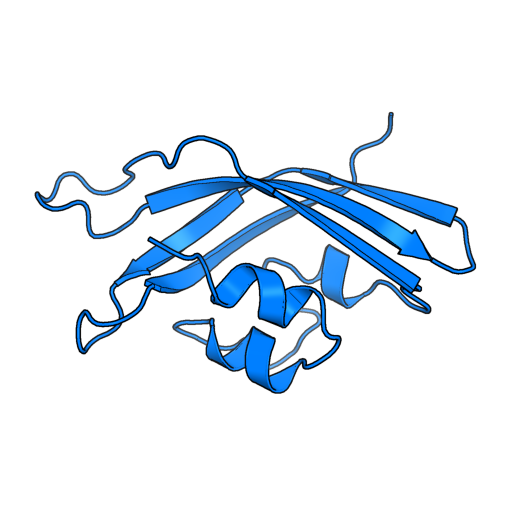P A 1 92 ? 10.015 -13.259 -14.224 1.00 79.19 92 ASP A C 1
ATOM 724 O O . ASP A 1 92 ? 9.528 -13.818 -15.207 1.00 79.19 92 ASP A O 1
ATOM 728 N N . GLY A 1 93 ? 9.832 -11.952 -13.999 1.00 74.94 93 GLY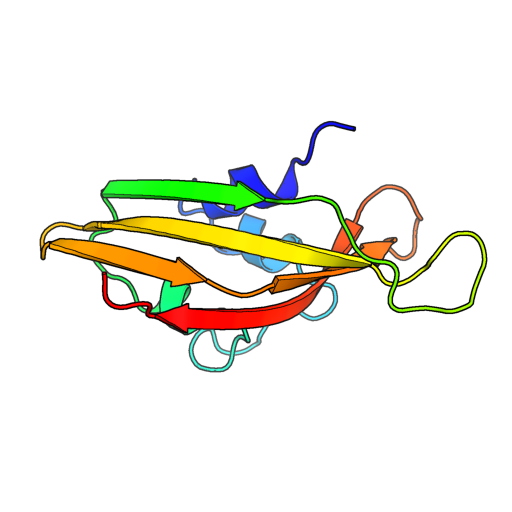 A N 1
ATOM 729 C CA . GLY A 1 93 ? 9.077 -11.026 -14.848 1.00 74.94 93 GLY A CA 1
ATOM 730 C C . GLY A 1 93 ? 7.563 -11.264 -14.890 1.00 74.94 93 GLY A C 1
ATOM 731 O O . GLY A 1 93 ? 6.864 -10.615 -15.670 1.00 74.94 93 GLY A O 1
ATOM 732 N N . ARG A 1 94 ? 7.031 -12.195 -14.086 1.00 76.94 94 ARG A N 1
ATOM 733 C CA . ARG A 1 94 ? 5.617 -12.615 -14.142 1.00 76.94 94 ARG A CA 1
ATOM 734 C C . ARG A 1 94 ? 4.701 -11.802 -13.235 1.00 76.94 94 ARG A C 1
ATOM 736 O O . ARG A 1 94 ? 3.481 -11.830 -13.414 1.00 76.94 94 ARG A O 1
ATOM 743 N N . ALA A 1 95 ? 5.266 -11.092 -12.266 1.00 77.44 95 ALA A N 1
ATOM 744 C CA . ALA A 1 95 ? 4.541 -10.289 -11.298 1.00 77.44 95 ALA A CA 1
ATOM 745 C C . ALA A 1 95 ? 5.218 -8.930 -11.088 1.00 77.44 95 ALA A C 1
ATOM 747 O O . ALA A 1 95 ? 6.331 -8.687 -11.541 1.00 77.44 95 ALA A O 1
ATOM 748 N N . TRP A 1 96 ? 4.522 -8.038 -10.387 1.00 80.38 96 TRP A N 1
ATOM 749 C CA . TRP A 1 96 ? 5.097 -6.806 -9.860 1.00 80.38 96 TRP A CA 1
ATOM 750 C C . TRP A 1 96 ? 5.227 -6.942 -8.349 1.00 80.38 96 TRP A C 1
ATOM 752 O O . TRP A 1 96 ? 4.275 -7.360 -7.681 1.00 80.38 96 TRP A O 1
ATOM 762 N N . GLN A 1 97 ? 6.391 -6.578 -7.831 1.00 85.44 97 GLN A N 1
ATOM 763 C CA . GLN A 1 97 ? 6.717 -6.594 -6.415 1.00 85.44 97 GLN A CA 1
ATOM 764 C C . GLN A 1 97 ? 6.926 -5.170 -5.912 1.00 85.44 97 GLN A C 1
ATOM 766 O O . GLN A 1 97 ? 7.465 -4.321 -6.618 1.00 85.44 97 GLN A O 1
ATOM 771 N N . ILE A 1 98 ? 6.507 -4.912 -4.679 1.00 84.38 98 ILE A N 1
ATOM 772 C CA . ILE A 1 98 ? 6.698 -3.649 -3.979 1.00 84.38 98 ILE A CA 1
ATOM 773 C C . ILE A 1 98 ? 8.168 -3.553 -3.580 1.00 84.38 98 ILE A C 1
ATOM 775 O 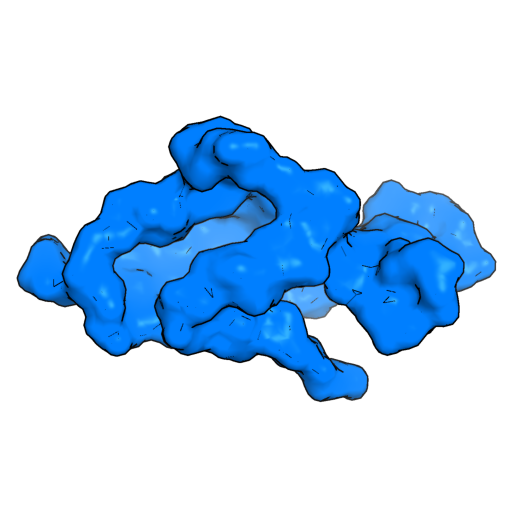O . ILE A 1 98 ? 8.698 -4.422 -2.894 1.00 84.38 98 ILE A O 1
ATOM 779 N N . GLN A 1 99 ? 8.845 -2.523 -4.058 1.00 86.19 99 GLN A N 1
ATOM 780 C CA . GLN A 1 99 ? 10.233 -2.235 -3.720 1.00 86.19 99 GLN A CA 1
ATOM 781 C C . GLN A 1 99 ? 10.313 -1.277 -2.531 1.00 86.19 99 GLN A C 1
ATOM 783 O O . GLN A 1 99 ? 11.142 -1.468 -1.650 1.00 86.19 99 GLN A O 1
ATOM 788 N N . SE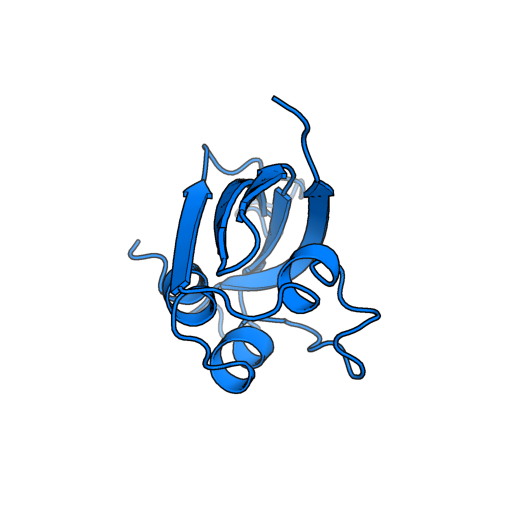R A 1 100 ? 9.438 -0.275 -2.511 1.00 86.25 100 SER A N 1
ATOM 789 C CA . SER A 1 100 ? 9.297 0.678 -1.414 1.00 86.25 100 SER A CA 1
ATOM 790 C C . SER A 1 100 ? 7.900 1.286 -1.425 1.00 86.25 100 SER A C 1
ATOM 792 O O . SER A 1 100 ? 7.163 1.177 -2.412 1.00 86.25 100 SER A O 1
ATOM 794 N N . ALA A 1 101 ? 7.524 1.942 -0.339 1.00 88.56 101 ALA A N 1
ATOM 795 C CA . ALA A 1 101 ? 6.296 2.718 -0.274 1.00 88.56 101 ALA A CA 1
ATOM 796 C C . ALA A 1 101 ? 6.522 4.045 0.448 1.00 88.56 101 ALA A C 1
ATOM 798 O O . ALA A 1 101 ? 7.550 4.298 1.070 1.00 88.56 101 ALA A O 1
ATOM 799 N N . HIS A 1 102 ? 5.529 4.910 0.364 1.00 89.56 102 HIS A N 1
ATOM 800 C CA . HIS A 1 102 ? 5.417 6.036 1.262 1.00 89.56 102 HIS A CA 1
ATOM 801 C C . HIS A 1 102 ? 3.944 6.319 1.458 1.00 89.56 102 HIS A C 1
ATOM 803 O O . HIS A 1 102 ? 3.238 6.580 0.486 1.00 89.56 102 HIS A O 1
ATOM 809 N N . LEU A 1 103 ? 3.476 6.246 2.697 1.00 88.50 103 LEU A N 1
ATOM 810 C CA . LEU A 1 103 ? 2.091 6.526 3.039 1.00 88.50 103 LEU A CA 1
ATOM 811 C C . LEU A 1 103 ? 2.038 7.410 4.266 1.00 88.50 103 LEU A C 1
ATOM 813 O O . LEU A 1 103 ? 2.591 7.076 5.312 1.00 88.50 103 LEU A O 1
ATOM 817 N N . GLN A 1 104 ? 1.330 8.520 4.129 1.00 90.19 104 GLN A N 1
ATOM 818 C CA . GLN A 1 104 ? 1.133 9.473 5.205 1.00 90.19 104 GLN A CA 1
ATOM 819 C C . GLN A 1 104 ? -0.354 9.593 5.520 1.00 90.19 104 GLN A C 1
ATOM 821 O O . GLN A 1 104 ? -1.167 9.587 4.588 1.00 90.19 104 GLN A O 1
ATOM 826 N N . PRO A 1 105 ? -0.726 9.705 6.807 1.00 89.94 105 PRO A N 1
ATOM 827 C CA . PRO A 1 105 ? -2.078 10.081 7.182 1.00 89.94 105 PRO A CA 1
ATOM 828 C C . PRO A 1 105 ? -2.416 11.444 6.580 1.00 89.94 105 PRO A C 1
ATOM 830 O O . PRO A 1 105 ? -1.609 12.370 6.634 1.00 89.94 105 PRO A O 1
ATOM 833 N N . THR A 1 106 ? -3.615 11.571 6.033 1.00 88.69 106 THR A N 1
ATOM 834 C CA . THR A 1 106 ? -4.151 12.843 5.553 1.00 88.69 106 THR A CA 1
ATOM 835 C C . THR A 1 106 ? -5.330 13.241 6.419 1.00 88.69 106 THR A C 1
ATOM 837 O O . THR A 1 106 ? -6.219 12.424 6.671 1.00 88.69 106 THR A O 1
ATOM 840 N N . LEU A 1 107 ? -5.327 14.492 6.863 1.00 77.81 107 LEU A N 1
ATOM 841 C CA . LEU A 1 107 ? -6.502 15.129 7.443 1.00 77.81 107 LEU A CA 1
ATOM 842 C C . LEU A 1 107 ? -7.358 15.645 6.278 1.00 77.81 107 LEU A C 1
ATOM 844 O O . LEU A 1 107 ? -6.799 16.160 5.309 1.00 77.81 107 LEU A O 1
ATOM 848 N N . ASP A 1 108 ? -8.667 15.415 6.352 1.00 59.38 108 ASP A N 1
ATOM 849 C CA . ASP A 1 108 ? -9.648 16.018 5.438 1.00 59.38 108 ASP A CA 1
ATOM 850 C C . ASP A 1 108 ? -9.859 17.492 5.820 1.00 59.38 108 ASP A C 1
ATOM 852 O O . ASP A 1 108 ? -9.881 17.765 7.048 1.00 59.38 108 ASP A O 1
#

pLDDT: mean 76.75, std 14.45, range [36.22, 92.62]

Foldseek 3Di:
DPQVQVVCLFPPNVVSNQVQAPHRDPDLCPALVNVSVPDPQFPGKDKDWDDWDQPAPDVVRQKTKIWIWMWTQGPVGIWIKTWTFIWGQDPVNPHIHTHGIHIDTDDD

Organism: NCBI:txid936053